Protein AF-W2HGZ8-F1 (afdb_monomer_lite)

Foldseek 3Di:
DDDDPPPPPPDPPPVVVLVVVLVVCVVVVVDVDPVRSVVVSVVVVDPDDDFDDADPPDPCRVVVLVCCCPPVVDPSPPQDDPNHRHGDD

Structure (mmCIF, N/CA/C/O backbone):
data_AF-W2HGZ8-F1
#
_entry.id   AF-W2HGZ8-F1
#
loop_
_atom_site.group_PDB
_atom_site.id
_atom_site.type_symbol
_atom_site.label_atom_id
_atom_site.label_alt_id
_atom_site.label_comp_id
_atom_site.label_asym_id
_atom_site.label_entity_id
_atom_site.label_seq_id
_atom_site.pdbx_PDB_ins_code
_atom_site.Cartn_x
_atom_site.Cartn_y
_atom_site.Cartn_z
_atom_site.occupancy
_atom_site.B_iso_or_equiv
_atom_site.auth_seq_id
_atom_site.auth_comp_id
_atom_site.auth_asym_id
_atom_site.auth_atom_id
_atom_site.pdbx_PDB_model_num
ATOM 1 N N . MET A 1 1 ? -39.292 37.664 -3.202 1.00 38.06 1 MET A N 1
ATOM 2 C CA . MET A 1 1 ? -37.882 37.461 -3.595 1.00 38.06 1 MET A CA 1
ATOM 3 C C . MET A 1 1 ? -37.251 36.520 -2.583 1.00 38.06 1 MET A C 1
ATOM 5 O O . MET A 1 1 ? -37.130 36.908 -1.431 1.00 38.06 1 MET A O 1
ATOM 9 N N . ALA A 1 2 ? -36.957 35.276 -2.961 1.00 38.44 2 ALA A N 1
ATOM 10 C CA . ALA A 1 2 ? -36.321 34.306 -2.068 1.00 38.44 2 ALA A CA 1
ATOM 11 C C . ALA A 1 2 ? -34.807 34.333 -2.311 1.00 38.44 2 ALA A C 1
ATOM 13 O O . ALA A 1 2 ? -34.341 34.052 -3.416 1.00 38.44 2 ALA A O 1
ATOM 14 N N . THR A 1 3 ? -34.046 34.737 -1.300 1.00 43.78 3 THR A N 1
ATOM 15 C CA . THR A 1 3 ? -32.586 34.783 -1.328 1.00 43.78 3 THR A CA 1
ATOM 16 C C . THR A 1 3 ? -32.029 33.362 -1.245 1.00 43.78 3 THR A C 1
ATOM 18 O O . THR A 1 3 ? -32.162 32.671 -0.240 1.00 43.78 3 THR A O 1
ATOM 21 N N . SER A 1 4 ? -31.399 32.908 -2.331 1.00 43.72 4 SER A N 1
ATOM 22 C CA . SER A 1 4 ? -30.626 31.665 -2.375 1.00 43.72 4 SER A CA 1
ATOM 23 C C . SER A 1 4 ? -29.407 31.795 -1.459 1.00 43.72 4 SER A C 1
ATOM 25 O O . SER A 1 4 ? -28.367 32.314 -1.874 1.00 43.72 4 SER A O 1
ATOM 27 N N . ILE A 1 5 ? -29.515 31.310 -0.222 1.00 50.00 5 ILE A N 1
ATOM 28 C CA . ILE A 1 5 ? -28.379 31.149 0.690 1.00 50.00 5 ILE A CA 1
ATOM 29 C C . ILE A 1 5 ? -27.473 30.066 0.093 1.00 50.00 5 ILE A C 1
ATOM 31 O O . ILE A 1 5 ? -27.688 28.870 0.281 1.00 50.00 5 ILE A O 1
ATOM 35 N N . LYS A 1 6 ? -26.457 30.475 -0.675 1.00 47.84 6 LYS A N 1
ATOM 36 C CA . LYS A 1 6 ? -25.356 29.585 -1.050 1.00 47.84 6 LYS A CA 1
ATOM 37 C C . LYS A 1 6 ? -24.613 29.254 0.239 1.00 47.84 6 LYS A C 1
ATOM 39 O O . LYS A 1 6 ? -23.809 30.056 0.701 1.00 47.84 6 LYS A O 1
ATOM 44 N N . SER A 1 7 ? -24.905 28.099 0.838 1.00 49.06 7 SER A N 1
ATOM 45 C CA . SER A 1 7 ? -24.125 27.581 1.958 1.00 49.06 7 SER A CA 1
ATOM 46 C C . SER A 1 7 ? -22.690 27.394 1.470 1.00 49.06 7 SER A C 1
ATOM 48 O O . SER A 1 7 ? -22.388 26.422 0.772 1.00 49.06 7 SER A O 1
ATOM 50 N N . SER A 1 8 ? -21.805 28.331 1.796 1.00 54.81 8 SER A N 1
ATOM 51 C CA . SER A 1 8 ? -20.367 28.131 1.695 1.00 54.81 8 SER A CA 1
ATOM 52 C C . SER A 1 8 ? -20.002 27.089 2.746 1.00 54.81 8 SER A C 1
ATOM 54 O O . SER A 1 8 ? -19.607 27.428 3.858 1.00 54.81 8 SER A O 1
ATOM 56 N N . LYS A 1 9 ? -20.232 25.807 2.442 1.00 60.97 9 LYS A N 1
ATOM 57 C CA . LYS A 1 9 ? -19.746 24.716 3.281 1.00 60.97 9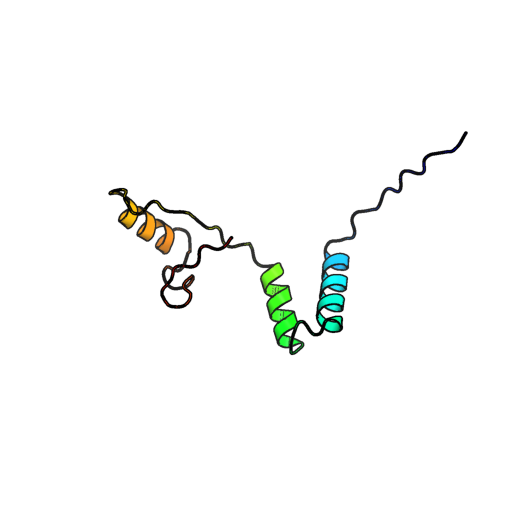 LYS A CA 1
ATOM 58 C C . LYS A 1 9 ? -18.228 24.802 3.219 1.00 60.97 9 LYS A C 1
ATOM 60 O O . LYS A 1 9 ? -17.621 24.385 2.232 1.00 60.97 9 LYS A O 1
ATOM 65 N N . THR A 1 10 ? -17.636 25.429 4.230 1.00 63.50 10 THR A N 1
ATOM 66 C CA . THR A 1 10 ? -16.202 25.386 4.484 1.00 63.50 10 THR A CA 1
ATOM 67 C C . THR A 1 10 ? -15.817 23.921 4.410 1.00 63.50 10 THR A C 1
ATOM 69 O O . THR A 1 10 ? -16.420 23.102 5.107 1.00 63.50 10 THR A O 1
ATOM 72 N N . LYS A 1 11 ? -14.909 23.567 3.493 1.00 62.12 11 LYS A N 1
ATOM 73 C CA . LYS A 1 11 ? -14.440 22.184 3.394 1.00 62.12 11 LYS A CA 1
ATOM 74 C C . LYS A 1 11 ? -13.979 21.793 4.802 1.00 62.12 11 LYS A C 1
ATOM 76 O O . LYS A 1 11 ? -13.169 22.541 5.357 1.00 62.12 11 LYS A O 1
ATOM 81 N N . PRO A 1 12 ? -14.532 20.725 5.405 1.00 65.81 12 PRO A N 1
ATOM 82 C CA . PRO A 1 12 ? -14.088 20.301 6.722 1.00 65.81 12 PRO A CA 1
ATOM 83 C C . PRO A 1 12 ? -12.574 20.133 6.669 1.00 65.81 12 PRO A C 1
ATOM 85 O O . PRO A 1 12 ? -12.036 19.674 5.654 1.00 65.81 12 PRO A O 1
ATOM 88 N N . SER A 1 13 ? -11.883 20.585 7.718 1.00 79.81 13 SER A N 1
ATOM 89 C CA . SER A 1 13 ? -10.438 20.414 7.758 1.00 79.81 13 SER A CA 1
ATOM 90 C C . SER A 1 13 ? -10.131 18.923 7.643 1.00 79.81 13 SER A C 1
ATOM 92 O O . SER A 1 13 ? -10.899 18.066 8.092 1.00 79.81 13 SER A O 1
ATOM 94 N N . LEU A 1 14 ? -9.006 18.613 7.007 1.00 77.94 14 LEU A N 1
ATOM 95 C CA . LEU A 1 14 ? -8.564 17.239 6.812 1.00 77.94 14 LEU A CA 1
ATOM 96 C C . LEU A 1 14 ? -8.504 16.469 8.149 1.00 77.94 14 LEU A C 1
ATOM 98 O O . LEU A 1 14 ? -8.721 15.262 8.180 1.00 77.94 14 LEU A O 1
ATOM 102 N N . ASP A 1 15 ? -8.262 17.168 9.254 1.00 81.12 15 ASP A N 1
ATOM 103 C CA . ASP A 1 15 ? -8.186 16.579 10.589 1.00 81.12 15 ASP A CA 1
ATOM 104 C C . ASP A 1 15 ? -9.562 16.215 11.154 1.00 81.12 15 ASP A C 1
ATOM 106 O O . ASP A 1 15 ? -9.711 15.137 11.725 1.00 81.12 15 ASP A O 1
ATOM 110 N N . VAL A 1 16 ? -10.592 17.033 10.900 1.00 84.75 16 VAL A N 1
ATOM 111 C CA . VAL A 1 16 ? -11.982 16.692 11.252 1.00 84.75 16 VAL A CA 1
ATOM 112 C C . VAL A 1 16 ? -12.425 15.444 10.493 1.00 84.75 16 VAL A C 1
ATOM 114 O O . VAL A 1 16 ? -12.998 14.535 11.084 1.00 84.75 16 VAL A O 1
ATOM 117 N N . TYR A 1 17 ? -12.092 15.351 9.202 1.00 83.31 17 TYR A N 1
ATOM 118 C CA . TYR A 1 17 ? -12.395 14.160 8.407 1.00 83.31 17 TYR A CA 1
ATOM 119 C C . TYR A 1 17 ? -11.723 12.896 8.965 1.00 83.31 17 TYR A C 1
ATOM 121 O O . TYR A 1 17 ? -12.384 11.872 9.117 1.00 83.31 17 TYR A O 1
ATOM 129 N N . LYS A 1 18 ? -10.428 12.954 9.305 1.00 83.44 18 LYS A N 1
ATOM 130 C CA . LYS A 1 18 ? -9.705 11.803 9.880 1.00 83.44 18 LYS A CA 1
ATOM 131 C C . LYS A 1 18 ? -10.309 11.342 11.195 1.00 83.44 18 LYS A C 1
ATOM 133 O O . LYS A 1 18 ? -10.382 10.142 11.437 1.00 83.44 18 LYS A O 1
ATOM 138 N N . GLN A 1 19 ? -10.711 12.288 12.039 1.00 86.94 19 GLN A N 1
ATOM 139 C CA . GLN A 1 19 ? -11.303 11.973 13.328 1.00 86.94 19 GLN A CA 1
ATOM 140 C C . GLN A 1 19 ? -12.655 11.278 13.154 1.00 86.94 19 GLN A C 1
ATOM 142 O O . GLN A 1 19 ? -12.840 10.186 13.685 1.00 86.94 19 GLN A O 1
ATOM 147 N N . SER A 1 20 ? -13.534 11.828 12.312 1.00 88.38 20 SER A N 1
ATOM 148 C CA . SER A 1 20 ? -14.816 11.192 11.989 1.00 88.38 20 SER A CA 1
ATOM 149 C C . SER A 1 20 ? -14.642 9.825 11.319 1.00 88.38 20 SER A C 1
ATOM 151 O O . SER A 1 20 ? -15.397 8.898 11.589 1.00 88.38 20 SER A O 1
ATOM 153 N N . PHE A 1 21 ? -13.626 9.664 10.467 1.00 86.31 21 PHE A N 1
ATOM 154 C CA . PHE A 1 21 ? -13.319 8.379 9.842 1.00 86.31 21 PHE A CA 1
ATOM 155 C C . PHE A 1 21 ? -12.834 7.339 10.865 1.00 86.31 21 PHE A C 1
ATOM 157 O O . PHE A 1 21 ? -13.239 6.179 10.808 1.00 86.31 21 PHE A O 1
ATOM 164 N N . ARG A 1 22 ? -12.021 7.755 11.845 1.00 88.00 22 ARG A N 1
ATOM 165 C CA . ARG A 1 22 ? -11.574 6.897 12.952 1.00 88.00 22 ARG A CA 1
ATOM 166 C C . ARG A 1 22 ? -12.750 6.432 13.816 1.00 88.00 22 ARG A C 1
ATOM 168 O O . ARG A 1 22 ? -12.783 5.270 14.209 1.00 88.00 22 ARG A O 1
ATOM 175 N N . GLU A 1 23 ? -13.698 7.321 14.096 1.00 88.00 23 GLU A N 1
ATOM 176 C CA . GLU A 1 23 ? -14.922 7.009 14.848 1.00 88.00 23 GLU A CA 1
ATOM 177 C C . GLU A 1 23 ? -15.809 6.022 14.084 1.00 88.00 23 GLU A C 1
ATOM 179 O O . GLU A 1 23 ? -16.173 4.983 14.629 1.00 88.00 23 GLU A O 1
ATOM 184 N N . TYR A 1 24 ? -16.038 6.266 12.793 1.00 88.62 24 TYR A N 1
ATOM 185 C CA . TYR A 1 24 ? -16.795 5.359 11.931 1.00 88.62 24 TYR A CA 1
ATOM 186 C C . TYR A 1 24 ? -16.216 3.935 11.905 1.00 88.62 24 TYR A C 1
ATOM 188 O O . TYR A 1 24 ? -16.955 2.958 12.026 1.00 88.62 24 TYR A O 1
ATOM 196 N N . LEU A 1 25 ? -14.892 3.797 11.773 1.00 86.12 25 LEU A N 1
ATOM 197 C CA . LEU A 1 25 ? -14.237 2.484 11.753 1.00 86.12 25 LEU A CA 1
ATOM 198 C C . LEU A 1 25 ? -14.373 1.726 13.078 1.00 86.12 25 LEU A C 1
ATOM 200 O O . LEU A 1 25 ? -14.462 0.500 13.065 1.00 86.12 25 LEU A O 1
ATOM 204 N N . ARG A 1 26 ? -14.410 2.443 14.207 1.00 85.50 26 ARG A N 1
ATOM 205 C CA . ARG A 1 26 ? -14.676 1.840 15.520 1.00 85.50 26 ARG A CA 1
ATOM 206 C C . ARG A 1 26 ? -16.132 1.409 15.656 1.00 85.50 26 ARG A C 1
ATOM 208 O O . ARG A 1 26 ? -16.390 0.313 16.132 1.00 85.50 26 ARG A O 1
ATOM 215 N N . GLU A 1 27 ? -17.077 2.248 15.240 1.00 88.50 27 GLU A N 1
ATOM 216 C CA . GLU A 1 27 ? -18.514 1.957 15.363 1.00 88.50 27 GLU A CA 1
ATOM 217 C C . GLU A 1 27 ? -18.979 0.819 14.449 1.00 88.50 27 GLU A C 1
ATOM 219 O O . GLU A 1 27 ? -19.940 0.122 14.764 1.00 88.50 27 GLU A O 1
ATOM 224 N N . THR A 1 28 ? -18.300 0.621 13.320 1.00 87.75 28 THR A N 1
ATOM 225 C CA . THR A 1 28 ? -18.616 -0.443 12.355 1.00 87.75 28 THR A CA 1
ATOM 226 C C . THR A 1 28 ? -17.916 -1.769 12.638 1.00 87.75 28 THR A C 1
ATOM 228 O O . THR A 1 28 ? -18.087 -2.705 11.860 1.00 87.75 28 THR A O 1
ATOM 231 N N . ASP A 1 29 ? -17.139 -1.855 13.724 1.00 82.06 29 ASP A N 1
ATOM 232 C CA . ASP A 1 29 ? -16.338 -3.033 14.091 1.00 82.06 29 ASP A CA 1
ATOM 233 C C . ASP A 1 29 ? -15.428 -3.510 12.934 1.00 82.06 29 ASP A C 1
ATOM 235 O O . ASP A 1 29 ? -15.120 -4.690 12.767 1.00 82.06 29 ASP A O 1
ATOM 239 N N . ALA A 1 30 ? -15.008 -2.563 12.083 1.00 84.31 30 ALA A N 1
ATOM 240 C CA . ALA A 1 30 ? -14.202 -2.824 10.890 1.00 84.31 30 ALA A CA 1
ATOM 241 C C . ALA A 1 30 ? -12.736 -3.158 11.222 1.00 84.31 30 ALA A C 1
ATOM 243 O O . ALA A 1 30 ? -11.975 -3.570 10.346 1.00 84.31 30 ALA A O 1
ATO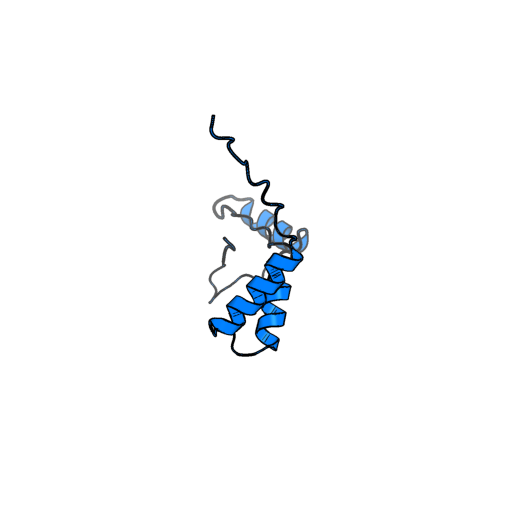M 244 N N . VAL A 1 31 ? -12.336 -2.953 12.477 1.00 85.81 31 VAL A N 1
ATOM 245 C CA . VAL A 1 31 ? -10.989 -3.160 13.013 1.00 85.81 31 VAL A CA 1
ATOM 246 C C . VAL A 1 31 ? -11.096 -3.887 14.343 1.00 85.81 31 VAL A C 1
ATOM 248 O O . VAL A 1 31 ? -11.931 -3.543 15.173 1.00 85.81 31 VAL A O 1
ATOM 251 N N . LYS A 1 32 ? -10.229 -4.877 14.549 1.00 82.00 32 LYS A N 1
ATOM 252 C CA . LYS A 1 32 ? -10.271 -5.774 15.712 1.00 82.00 32 LYS A CA 1
ATOM 253 C C . LYS A 1 32 ? -9.828 -5.094 16.997 1.00 82.00 32 LYS A C 1
ATOM 255 O O . LYS A 1 32 ? -10.301 -5.439 18.075 1.00 82.00 32 LYS A O 1
ATOM 260 N N . ASP A 1 33 ? -8.860 -4.190 16.887 1.00 87.75 33 ASP A N 1
ATOM 261 C CA . ASP A 1 33 ? -8.286 -3.486 18.022 1.00 87.75 33 ASP A CA 1
ATOM 262 C C . ASP A 1 33 ? -7.771 -2.091 17.638 1.00 87.75 33 ASP A C 1
ATOM 264 O O . ASP A 1 33 ? -7.697 -1.686 16.473 1.00 87.75 33 ASP A O 1
ATOM 268 N N . GLU A 1 34 ? -7.401 -1.331 18.663 1.00 85.56 34 GLU A N 1
ATOM 269 C CA . GLU A 1 34 ? -6.907 0.032 18.512 1.00 85.56 34 GLU A CA 1
ATOM 270 C C . GLU A 1 34 ? -5.539 0.107 17.809 1.00 85.56 34 GLU A C 1
ATOM 272 O O . GLU A 1 34 ? -5.230 1.109 17.161 1.00 85.56 34 GLU A O 1
ATOM 277 N N . THR A 1 35 ? -4.754 -0.972 17.858 1.00 88.38 35 THR A N 1
ATOM 278 C CA . THR A 1 35 ? -3.443 -1.059 17.197 1.00 88.38 35 THR A CA 1
ATOM 279 C C . THR A 1 35 ? -3.604 -1.198 15.683 1.00 88.38 35 THR A C 1
ATOM 281 O O . THR A 1 35 ? -2.855 -0.596 14.908 1.00 88.38 35 THR A O 1
ATOM 284 N N . GLU A 1 36 ? -4.576 -1.991 15.237 1.00 86.19 36 GLU A N 1
ATOM 285 C CA . GLU A 1 36 ? -4.936 -2.154 13.830 1.00 86.19 36 GLU A CA 1
ATOM 286 C C . GLU A 1 36 ? -5.459 -0.839 13.245 1.00 86.19 36 GLU A C 1
ATOM 288 O O . GLU A 1 36 ? -5.036 -0.428 12.161 1.00 86.19 36 GLU A O 1
ATOM 293 N N . LEU A 1 37 ? -6.285 -0.124 14.010 1.00 87.81 37 LEU A N 1
ATOM 294 C CA . LEU A 1 37 ? -6.781 1.198 13.638 1.00 87.81 37 LEU A CA 1
ATOM 295 C C . LEU A 1 37 ? -5.646 2.213 13.457 1.00 87.81 37 LEU A C 1
ATOM 297 O O . LEU A 1 37 ? -5.631 2.943 12.467 1.00 87.81 37 LEU A O 1
ATOM 301 N N . GLU A 1 38 ? -4.672 2.256 14.368 1.00 86.06 38 GLU A N 1
ATOM 302 C CA . GLU A 1 38 ? -3.517 3.150 14.221 1.00 86.06 38 GLU A CA 1
ATOM 303 C C . GLU A 1 38 ? -2.665 2.816 12.996 1.00 86.06 38 GLU A C 1
ATOM 305 O O . GLU A 1 38 ? -2.251 3.725 12.271 1.00 86.06 38 GLU A O 1
ATOM 310 N N . LYS A 1 39 ? -2.443 1.526 12.715 1.00 84.81 39 LYS A N 1
ATOM 311 C CA . LYS A 1 39 ? -1.734 1.091 11.502 1.00 84.81 39 LYS A CA 1
ATOM 312 C C . LYS A 1 39 ? -2.477 1.509 10.237 1.00 84.81 39 LYS A C 1
ATOM 314 O O . LYS A 1 39 ? -1.849 2.016 9.310 1.00 84.81 39 LYS A O 1
ATOM 319 N N . LEU A 1 40 ? -3.796 1.338 10.203 1.00 84.12 40 LEU A N 1
ATOM 320 C CA . LEU A 1 40 ? -4.620 1.699 9.052 1.00 84.12 40 LEU A CA 1
ATOM 321 C C . LEU A 1 40 ? -4.658 3.214 8.831 1.00 84.12 40 LEU A C 1
ATOM 323 O O . LEU A 1 40 ? -4.468 3.680 7.707 1.00 84.12 40 LEU A O 1
ATOM 327 N N . MET A 1 41 ? -4.818 3.991 9.904 1.00 85.06 41 MET A N 1
ATOM 328 C CA . MET A 1 41 ? -4.726 5.448 9.831 1.00 85.06 41 MET A CA 1
ATOM 329 C C . MET A 1 41 ? -3.347 5.886 9.335 1.00 85.06 41 MET A C 1
ATOM 331 O O . MET A 1 41 ? -3.262 6.763 8.481 1.00 85.06 41 MET A O 1
ATOM 335 N N . LYS A 1 42 ? -2.269 5.245 9.796 1.00 83.69 42 LYS A N 1
ATOM 336 C CA . LYS A 1 42 ? -0.911 5.527 9.318 1.00 83.69 42 LYS A CA 1
ATOM 337 C C . LYS A 1 42 ? -0.742 5.218 7.825 1.00 83.69 42 LYS A C 1
ATOM 339 O O . LYS A 1 42 ? -0.185 6.050 7.118 1.00 83.69 42 LYS A O 1
ATOM 344 N N . LEU A 1 43 ? -1.275 4.099 7.330 1.00 77.94 43 LEU A N 1
ATOM 345 C CA . LEU A 1 43 ? -1.251 3.756 5.900 1.00 77.94 43 LEU A CA 1
ATOM 346 C C . LEU A 1 43 ? -2.002 4.778 5.036 1.00 77.94 43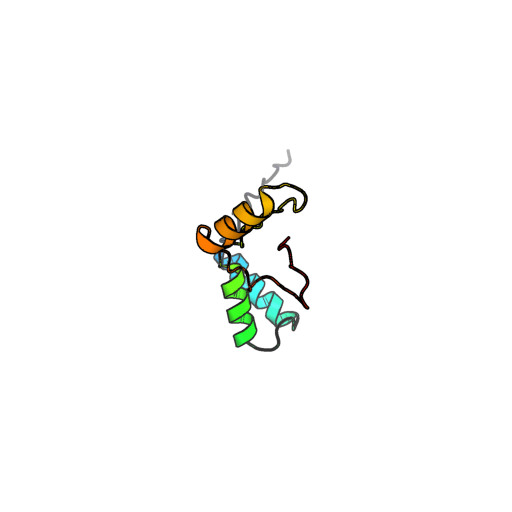 LEU A C 1
ATOM 348 O O . LEU A 1 43 ? -1.530 5.120 3.958 1.00 77.94 43 LEU A O 1
ATOM 352 N N . LEU A 1 44 ? -3.127 5.320 5.514 1.00 76.69 44 LEU A N 1
ATOM 353 C CA . LEU A 1 44 ? -3.863 6.388 4.814 1.00 76.69 44 LEU A CA 1
ATOM 354 C C . LEU A 1 44 ? -3.055 7.684 4.661 1.00 76.69 44 LEU A C 1
ATOM 356 O O . LEU A 1 44 ? -3.363 8.508 3.801 1.00 76.69 44 LEU A O 1
ATOM 360 N N . HIS A 1 45 ? -2.051 7.879 5.512 1.00 72.62 45 HIS A N 1
ATOM 361 C CA . HIS A 1 45 ? -1.145 9.020 5.475 1.00 72.62 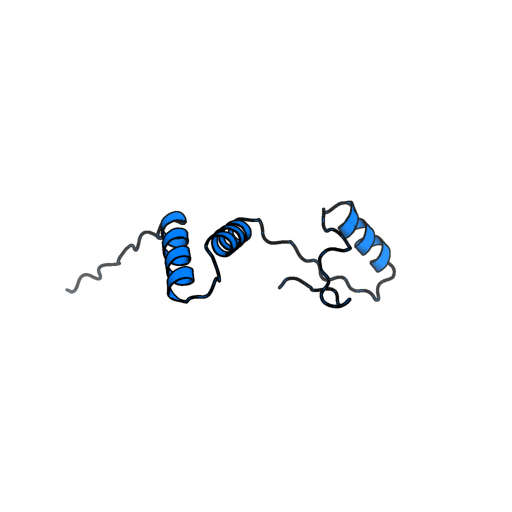45 HIS A CA 1
ATOM 362 C C . HIS A 1 45 ? 0.117 8.783 4.651 1.00 72.62 45 HIS A C 1
ATOM 364 O O . HIS A 1 45 ? 0.803 9.749 4.305 1.00 72.62 45 HIS A O 1
ATOM 370 N N . GLU A 1 46 ? 0.448 7.526 4.365 1.00 71.50 46 GLU A N 1
ATOM 371 C CA . GLU A 1 46 ? 1.593 7.198 3.534 1.00 71.50 46 GLU A CA 1
ATOM 372 C C . GLU A 1 46 ? 1.299 7.571 2.071 1.00 71.50 46 GLU A C 1
ATOM 374 O O . GLU A 1 46 ? 0.158 7.471 1.609 1.00 71.50 46 GLU A O 1
ATOM 379 N N . PRO A 1 47 ? 2.307 8.055 1.322 1.00 67.19 47 PRO A N 1
ATOM 380 C CA . PRO A 1 47 ? 2.131 8.317 -0.096 1.00 67.19 47 PRO A CA 1
ATOM 381 C C . PRO A 1 47 ? 1.704 7.026 -0.798 1.00 67.19 47 PRO A C 1
ATOM 383 O O . PRO A 1 47 ? 2.292 5.967 -0.576 1.00 67.19 47 PRO A O 1
ATOM 386 N N . LEU A 1 48 ? 0.687 7.123 -1.659 1.00 65.19 48 LEU A N 1
ATOM 387 C CA . LEU A 1 48 ? 0.232 5.978 -2.440 1.00 65.19 48 LEU A CA 1
ATOM 388 C C . LEU A 1 48 ? 1.406 5.412 -3.256 1.00 65.19 48 LEU A C 1
ATOM 390 O O . LEU A 1 48 ? 2.143 6.189 -3.878 1.00 65.19 48 LEU A O 1
ATOM 394 N N . PRO A 1 49 ? 1.597 4.082 -3.279 1.00 67.19 49 PRO A N 1
ATOM 395 C CA . PRO A 1 49 ? 2.628 3.482 -4.109 1.00 67.19 49 PRO A CA 1
ATOM 396 C C . PRO A 1 49 ? 2.347 3.798 -5.582 1.00 67.19 49 PRO A C 1
ATOM 398 O O . PRO A 1 49 ? 1.219 3.665 -6.052 1.00 67.19 49 PRO A O 1
ATOM 401 N N . VAL A 1 50 ? 3.374 4.224 -6.321 1.00 68.75 50 VAL A N 1
ATOM 402 C CA . VAL A 1 50 ? 3.254 4.459 -7.766 1.00 68.75 50 VAL A CA 1
ATOM 403 C C . VAL A 1 50 ? 3.442 3.138 -8.505 1.00 68.75 50 VAL A C 1
ATOM 405 O O . VAL A 1 50 ? 4.497 2.515 -8.432 1.00 68.75 50 VAL A O 1
ATOM 408 N N . SER A 1 51 ? 2.427 2.721 -9.252 1.00 68.94 51 SER A N 1
ATOM 409 C CA . SER A 1 51 ? 2.433 1.455 -9.988 1.00 68.94 51 SER A CA 1
ATOM 410 C C . SER A 1 51 ? 2.771 1.672 -11.460 1.00 68.94 51 SER A C 1
ATOM 412 O O . SER A 1 51 ? 2.240 2.579 -12.100 1.00 68.94 51 SER A O 1
ATOM 414 N N . PHE A 1 52 ? 3.605 0.804 -12.037 1.00 71.19 52 PHE A N 1
ATOM 415 C CA . PHE A 1 52 ? 3.919 0.822 -13.469 1.00 71.19 52 PHE A CA 1
ATOM 416 C C . PHE A 1 52 ? 3.464 -0.473 -14.134 1.00 71.19 52 PHE A C 1
ATOM 418 O O . PHE A 1 52 ? 3.937 -1.558 -13.797 1.00 71.19 52 PHE A O 1
ATOM 425 N N . ARG A 1 53 ? 2.595 -0.367 -15.143 1.00 78.94 53 ARG A N 1
ATOM 426 C CA . ARG A 1 53 ? 2.246 -1.513 -15.986 1.00 78.94 53 ARG A CA 1
ATOM 427 C C . ARG A 1 53 ? 3.325 -1.721 -17.041 1.00 78.94 53 ARG A C 1
ATOM 429 O O . ARG A 1 53 ? 3.531 -0.871 -17.905 1.00 78.94 53 ARG A O 1
ATOM 436 N N . LEU A 1 54 ? 3.977 -2.877 -16.999 1.00 78.88 54 LEU A N 1
ATOM 437 C CA . LEU A 1 54 ? 5.076 -3.207 -17.899 1.00 78.88 54 LEU A CA 1
ATOM 438 C C . LEU A 1 54 ? 4.634 -4.238 -18.943 1.00 78.88 54 LEU A C 1
ATOM 440 O O . LEU A 1 54 ? 4.036 -5.260 -18.615 1.00 78.88 54 LEU A O 1
ATOM 444 N N . ASN A 1 55 ? 4.917 -3.968 -20.219 1.00 84.00 55 ASN A N 1
ATOM 445 C CA . ASN A 1 55 ? 4.657 -4.925 -21.292 1.00 84.00 55 ASN A CA 1
ATOM 446 C C . ASN A 1 55 ? 5.809 -5.936 -21.380 1.00 84.00 55 ASN A C 1
ATOM 448 O O . ASN A 1 55 ? 6.893 -5.600 -21.855 1.00 84.00 55 ASN A O 1
ATOM 452 N N . LEU A 1 56 ? 5.554 -7.170 -20.941 1.00 82.88 56 LEU A N 1
ATOM 453 C CA . LEU A 1 56 ? 6.561 -8.231 -20.833 1.00 82.88 56 LEU A CA 1
ATOM 454 C C . LEU A 1 56 ? 7.027 -8.797 -22.184 1.00 82.88 56 LEU A C 1
ATOM 456 O O . LEU A 1 56 ? 8.071 -9.434 -22.240 1.00 82.88 56 LEU A O 1
ATOM 460 N N . HIS A 1 57 ? 6.300 -8.547 -23.276 1.00 87.94 57 HIS A N 1
ATOM 461 C CA . HIS A 1 57 ? 6.650 -9.069 -24.605 1.00 87.94 57 HIS A CA 1
ATOM 462 C C . HIS A 1 57 ? 7.692 -8.220 -25.344 1.00 87.94 57 HIS A C 1
ATOM 464 O O . HIS A 1 57 ? 8.094 -8.556 -26.458 1.00 87.94 57 HIS A O 1
ATOM 470 N N . ARG A 1 58 ? 8.109 -7.085 -24.772 1.00 87.31 58 ARG A N 1
ATOM 471 C CA . ARG A 1 58 ? 9.127 -6.219 -25.375 1.00 87.31 58 ARG A CA 1
ATOM 472 C C . ARG A 1 58 ? 10.531 -6.679 -24.960 1.00 87.31 58 ARG A C 1
ATOM 474 O O . ARG A 1 58 ? 10.722 -7.031 -23.800 1.00 87.31 58 ARG A O 1
ATOM 481 N N . PRO A 1 59 ? 11.530 -6.597 -25.856 1.00 86.88 59 PRO A N 1
ATOM 482 C CA . PRO A 1 59 ? 12.906 -7.016 -25.560 1.00 86.88 59 PRO A CA 1
ATOM 483 C C . PRO A 1 59 ? 13.526 -6.258 -24.373 1.00 86.88 59 PRO A C 1
ATOM 485 O O . PRO A 1 59 ? 14.332 -6.805 -23.630 1.00 86.88 59 PRO A O 1
ATOM 488 N N . ASP A 1 60 ? 13.083 -5.023 -24.135 1.00 87.00 60 ASP A N 1
ATOM 489 C CA . ASP A 1 60 ? 13.565 -4.172 -23.045 1.00 87.00 60 ASP A CA 1
ATOM 490 C C . ASP A 1 60 ? 12.904 -4.446 -21.682 1.00 87.00 60 ASP A C 1
ATOM 492 O O . ASP A 1 60 ? 13.251 -3.796 -20.690 1.00 87.00 60 ASP A O 1
ATOM 496 N N . ALA A 1 61 ? 11.952 -5.382 -21.605 1.00 85.81 61 ALA A N 1
ATOM 497 C CA . ALA A 1 61 ? 11.141 -5.594 -20.410 1.00 85.81 61 ALA A CA 1
ATOM 498 C C . ALA A 1 61 ? 11.978 -5.955 -19.172 1.00 85.81 61 ALA A C 1
ATOM 500 O O . ALA A 1 61 ? 11.775 -5.378 -18.101 1.00 85.81 61 ALA A O 1
ATOM 501 N N . SER A 1 62 ? 12.963 -6.843 -19.327 1.00 84.19 62 SER A N 1
ATOM 502 C CA . SER A 1 62 ? 13.852 -7.265 -18.236 1.00 84.19 62 SER A CA 1
ATOM 503 C C . SER A 1 62 ? 14.677 -6.0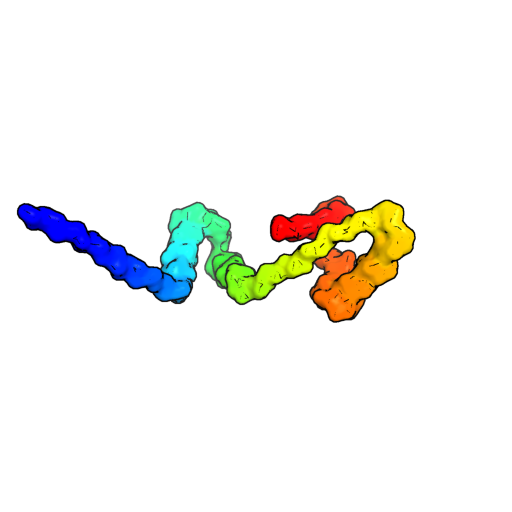98 -17.687 1.00 84.19 62 SER A C 1
ATOM 505 O O . SER A 1 62 ? 14.739 -5.898 -16.476 1.00 84.19 62 SER A O 1
ATOM 507 N N . ARG A 1 63 ? 15.225 -5.259 -18.57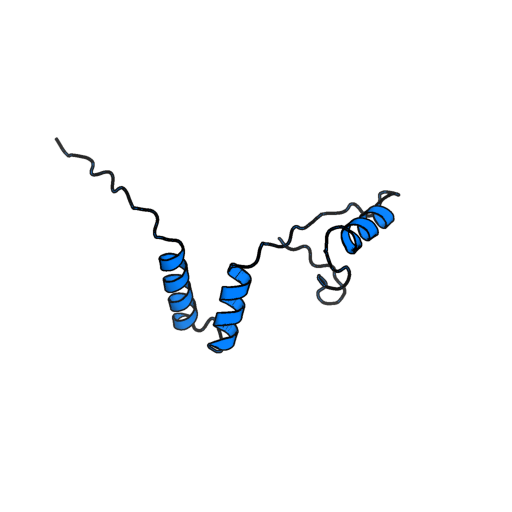8 1.00 85.75 63 ARG A N 1
ATOM 508 C CA . ARG A 1 63 ? 16.006 -4.068 -18.210 1.00 85.75 63 ARG A CA 1
ATOM 509 C C . ARG A 1 63 ? 15.154 -3.029 -17.479 1.00 85.75 63 ARG A C 1
ATOM 511 O O . ARG A 1 63 ? 15.617 -2.399 -16.530 1.00 85.75 63 ARG A O 1
ATOM 518 N N . LEU A 1 64 ? 13.916 -2.816 -17.929 1.00 82.56 64 LEU A N 1
ATOM 519 C CA . LEU A 1 64 ? 12.985 -1.885 -17.284 1.00 82.56 64 LEU A CA 1
ATOM 520 C C . LEU A 1 64 ? 12.564 -2.380 -15.898 1.00 82.56 64 LEU A C 1
ATOM 522 O O . LEU A 1 64 ? 12.559 -1.586 -14.961 1.00 82.56 64 LEU A O 1
ATOM 526 N N . LYS A 1 65 ? 12.281 -3.680 -15.752 1.00 81.69 65 LYS A N 1
ATOM 527 C CA . LYS A 1 65 ? 11.955 -4.300 -14.461 1.00 81.69 65 LYS A CA 1
ATOM 528 C C . LYS A 1 65 ? 13.084 -4.099 -13.444 1.00 81.69 65 LYS A C 1
ATOM 530 O O . LYS A 1 65 ? 12.827 -3.656 -12.330 1.00 81.69 65 LYS A O 1
ATOM 535 N N . GLU A 1 66 ? 14.328 -4.349 -13.848 1.00 81.19 66 GLU A N 1
ATOM 536 C CA . GLU A 1 66 ? 15.508 -4.174 -12.993 1.00 81.19 66 GLU A CA 1
ATOM 537 C C . GLU A 1 66 ? 15.717 -2.710 -12.575 1.00 81.19 66 GLU A C 1
ATOM 539 O O . GLU A 1 66 ? 15.964 -2.417 -11.404 1.00 81.19 66 GLU A O 1
ATOM 544 N N . ARG A 1 67 ? 15.555 -1.763 -13.507 1.00 78.81 67 ARG A N 1
ATOM 545 C CA . ARG A 1 67 ? 15.678 -0.326 -13.210 1.00 78.81 67 ARG A CA 1
ATOM 546 C C . ARG A 1 67 ? 14.572 0.190 -12.291 1.00 78.81 67 ARG A C 1
ATOM 548 O O . ARG A 1 67 ? 14.858 1.014 -11.424 1.00 78.81 67 ARG A O 1
ATOM 555 N N . LEU A 1 68 ? 13.336 -0.275 -12.472 1.00 74.69 68 LEU A N 1
ATOM 556 C CA . LEU A 1 68 ? 12.211 0.078 -11.601 1.00 74.69 68 LEU A CA 1
ATOM 557 C C . LEU A 1 68 ? 12.428 -0.457 -10.180 1.00 74.69 68 LEU A C 1
ATOM 559 O O . LEU A 1 68 ? 12.178 0.265 -9.217 1.00 74.69 68 LEU A O 1
ATOM 563 N N . ALA A 1 69 ? 12.971 -1.670 -10.062 1.00 71.75 69 ALA A N 1
ATOM 564 C CA . ALA A 1 69 ? 13.257 -2.292 -8.776 1.00 71.75 69 ALA A CA 1
ATOM 565 C C . ALA A 1 69 ? 14.397 -1.612 -8.000 1.00 71.75 69 ALA A C 1
ATOM 567 O O . ALA A 1 69 ? 14.303 -1.393 -6.796 1.00 71.75 69 ALA A O 1
ATOM 568 N N . THR A 1 70 ? 15.484 -1.263 -8.691 1.00 65.75 70 THR A N 1
ATOM 569 C CA . THR A 1 70 ? 16.726 -0.796 -8.048 1.00 65.75 70 THR A CA 1
ATOM 570 C C . THR A 1 70 ? 16.804 0.720 -7.890 1.00 65.75 70 THR A C 1
ATOM 572 O O . THR A 1 70 ? 17.330 1.206 -6.892 1.00 65.75 70 THR A O 1
ATOM 575 N N . LYS A 1 71 ? 16.296 1.489 -8.865 1.00 57.38 71 LYS A N 1
ATOM 576 C CA . LYS A 1 71 ? 16.493 2.948 -8.925 1.00 57.38 71 LYS A CA 1
ATOM 577 C C . LYS A 1 71 ? 15.280 3.754 -8.460 1.00 57.38 71 LYS A C 1
ATOM 579 O O . LYS A 1 71 ? 15.453 4.886 -8.022 1.00 57.38 71 LYS A O 1
ATOM 584 N N . LEU A 1 72 ? 14.071 3.194 -8.555 1.00 57.47 72 LEU A N 1
ATOM 585 C CA . LEU A 1 72 ? 12.814 3.886 -8.230 1.00 57.47 72 LEU A CA 1
ATOM 586 C C . LEU A 1 72 ? 12.163 3.402 -6.921 1.00 57.47 72 LEU A C 1
ATOM 588 O O . LEU A 1 72 ? 11.026 3.760 -6.649 1.00 57.47 72 LEU A O 1
ATOM 592 N N . GLN A 1 73 ? 12.906 2.663 -6.087 1.00 53.56 73 GLN A N 1
ATOM 593 C CA . GLN A 1 73 ? 12.483 2.213 -4.750 1.00 53.56 73 GLN A CA 1
ATOM 594 C C . GLN A 1 73 ? 11.214 1.337 -4.729 1.00 53.56 73 GLN A C 1
ATOM 596 O O . GLN A 1 73 ? 10.466 1.366 -3.755 1.00 53.56 73 GLN A O 1
ATOM 601 N N . PHE A 1 74 ? 10.979 0.511 -5.755 1.00 57.56 74 PHE A N 1
ATOM 602 C CA . PHE A 1 74 ? 9.956 -0.538 -5.687 1.00 57.56 74 PHE A CA 1
ATOM 603 C C . PHE A 1 74 ? 10.615 -1.875 -5.355 1.00 57.56 74 PHE A C 1
ATOM 605 O O . PHE A 1 74 ? 11.190 -2.494 -6.248 1.00 57.56 74 PHE A O 1
ATOM 612 N N . PRO A 1 75 ? 10.574 -2.339 -4.096 1.00 56.16 75 PRO A N 1
ATOM 613 C CA . PRO A 1 75 ? 11.142 -3.634 -3.743 1.00 56.16 75 PRO A CA 1
ATOM 614 C C . PRO A 1 75 ? 10.489 -4.740 -4.591 1.00 56.16 75 PRO A C 1
ATOM 616 O O . PRO A 1 75 ? 9.269 -4.924 -4.582 1.00 56.16 75 PRO A O 1
ATOM 619 N N . SER A 1 76 ? 11.314 -5.422 -5.395 1.00 53.94 76 SER A N 1
ATOM 620 C CA . SER A 1 76 ? 10.895 -6.372 -6.441 1.00 53.94 76 SER A CA 1
ATOM 621 C C . SER A 1 76 ? 10.241 -7.645 -5.916 1.00 53.94 76 SER A C 1
ATOM 623 O O . SER A 1 76 ? 9.824 -8.479 -6.710 1.00 53.94 76 SER A O 1
ATOM 625 N N . ASP A 1 77 ? 10.214 -7.806 -4.604 1.00 59.16 77 ASP A N 1
ATOM 626 C CA . ASP A 1 77 ? 9.754 -8.939 -3.812 1.00 59.16 77 ASP A CA 1
ATOM 627 C C . ASP A 1 77 ? 8.487 -8.611 -3.000 1.00 59.16 77 ASP A C 1
ATOM 629 O O . ASP A 1 77 ? 7.879 -9.505 -2.417 1.00 59.16 77 ASP A O 1
ATOM 633 N N . LYS A 1 78 ? 8.058 -7.340 -2.963 1.00 54.31 78 LYS A N 1
ATOM 634 C CA . LYS A 1 78 ? 7.097 -6.854 -1.958 1.00 54.31 78 LYS A CA 1
ATOM 635 C C . LYS A 1 78 ? 5.641 -6.759 -2.424 1.00 54.31 78 LYS A C 1
ATOM 637 O O . LYS A 1 78 ? 4.755 -6.607 -1.591 1.00 54.31 78 LYS A O 1
ATOM 642 N N . TYR A 1 79 ? 5.373 -6.869 -3.725 1.00 57.81 79 TYR A N 1
ATOM 643 C CA . TYR A 1 79 ? 4.021 -6.752 -4.293 1.00 57.81 79 TYR A CA 1
ATOM 644 C C . TYR A 1 79 ? 3.567 -8.059 -4.956 1.00 57.81 79 TYR A C 1
ATOM 646 O O . TYR A 1 79 ? 3.262 -8.096 -6.147 1.00 57.81 79 TYR A O 1
ATOM 654 N N . PHE A 1 80 ? 3.538 -9.146 -4.182 1.00 55.38 80 PHE A N 1
ATOM 655 C CA . PHE A 1 80 ? 3.032 -10.452 -4.617 1.00 55.38 80 PHE A CA 1
ATOM 656 C C . PHE A 1 80 ? 1.994 -10.982 -3.629 1.00 55.38 80 PHE A C 1
ATOM 658 O O . PHE A 1 80 ? 2.172 -10.884 -2.416 1.00 55.38 80 PHE A O 1
ATOM 665 N N . HIS A 1 81 ? 0.929 -11.586 -4.150 1.00 48.28 81 HIS A N 1
ATOM 666 C CA . HIS A 1 81 ? -0.013 -12.393 -3.382 1.00 48.28 81 HIS A CA 1
ATOM 667 C C . HIS A 1 81 ? -0.056 -13.784 -4.012 1.00 48.28 81 HIS A C 1
ATOM 669 O O . HIS A 1 81 ? -0.462 -13.925 -5.161 1.00 48.28 81 HIS A O 1
ATOM 675 N N . GLY A 1 82 ? 0.415 -14.801 -3.283 1.00 48.12 82 GLY A N 1
ATOM 676 C CA . GLY A 1 82 ? 0.454 -16.183 -3.775 1.00 48.12 82 GLY A CA 1
ATOM 677 C C . GLY A 1 82 ? 1.227 -16.347 -5.089 1.00 48.12 82 GLY A C 1
ATOM 678 O O . GLY A 1 82 ? 0.693 -16.917 -6.030 1.00 48.12 82 GLY A O 1
ATOM 679 N N . GLU A 1 83 ? 2.439 -15.786 -5.180 1.00 56.66 83 GLU A N 1
ATOM 680 C CA . GLU A 1 83 ? 3.290 -15.746 -6.393 1.00 56.66 83 GLU A CA 1
ATOM 681 C C . GLU A 1 83 ? 2.738 -14.938 -7.582 1.00 56.66 83 GLU A C 1
ATOM 683 O O . GLU A 1 83 ? 3.432 -14.745 -8.583 1.00 56.66 83 GLU A O 1
ATOM 688 N N . ILE A 1 84 ? 1.535 -14.376 -7.465 1.00 54.94 84 ILE A N 1
ATOM 689 C CA . ILE A 1 84 ? 0.950 -13.509 -8.484 1.00 54.94 84 ILE A CA 1
ATOM 690 C C . ILE A 1 84 ? 1.346 -12.059 -8.171 1.00 54.94 84 ILE A C 1
ATOM 692 O O . ILE A 1 84 ? 1.069 -11.583 -7.065 1.00 54.94 84 ILE A O 1
ATOM 696 N N . PRO A 1 85 ? 1.989 -11.334 -9.107 1.00 58.31 85 PRO A N 1
ATOM 697 C CA . PRO A 1 85 ? 2.304 -9.925 -8.913 1.00 58.31 85 PRO A CA 1
ATOM 698 C C . PRO A 1 85 ? 1.005 -9.128 -8.777 1.00 58.31 85 PRO A C 1
ATOM 700 O O . PRO A 1 85 ? 0.170 -9.107 -9.685 1.00 58.31 85 PRO A O 1
ATOM 703 N N . VAL A 1 86 ? 0.832 -8.477 -7.631 1.00 52.72 86 VAL A N 1
ATOM 704 C CA . VAL A 1 86 ? -0.304 -7.596 -7.374 1.00 52.72 86 VAL A CA 1
ATOM 705 C C . VAL A 1 86 ? 0.054 -6.241 -7.960 1.00 52.72 86 VAL A C 1
ATOM 707 O O . VAL A 1 86 ? 0.936 -5.556 -7.449 1.00 52.72 86 VAL A O 1
ATOM 710 N N . ASN A 1 87 ? -0.626 -5.848 -9.034 1.00 43.00 87 ASN A N 1
ATOM 711 C CA . ASN A 1 87 ? -0.671 -4.441 -9.414 1.00 43.00 87 ASN A CA 1
ATOM 712 C C . ASN A 1 87 ? -1.511 -3.717 -8.354 1.00 43.00 87 ASN A C 1
ATOM 714 O O . ASN A 1 87 ? -2.682 -4.074 -8.197 1.00 43.00 87 ASN A O 1
ATOM 718 N N . PRO A 1 88 ? -0.971 -2.723 -7.634 1.00 41.12 88 PRO A N 1
ATOM 719 C CA . PRO A 1 88 ? -1.825 -1.816 -6.882 1.00 41.12 88 PRO A CA 1
ATOM 720 C C . PRO A 1 88 ? -2.784 -1.115 -7.866 1.00 41.12 88 PRO A C 1
ATOM 722 O O . PRO A 1 88 ? -2.362 -0.867 -9.004 1.00 41.12 88 PRO A O 1
ATOM 725 N N . PRO A 1 89 ? -4.047 -0.858 -7.467 1.00 44.03 89 PRO A N 1
ATOM 726 C CA . PRO A 1 89 ? -5.053 -0.215 -8.316 1.00 44.03 89 PRO A CA 1
ATOM 727 C C . PRO A 1 89 ? -4.591 1.132 -8.885 1.00 44.03 89 PRO A C 1
ATOM 729 O O . PRO A 1 89 ? -3.777 1.816 -8.223 1.00 44.03 89 PRO A O 1
#

pLDDT: mean 71.45, std 15.45, range [38.06, 88.62]

Sequence (89 aa):
MATSIKSSKTKPSLDVYKQSFREYLRETDAVKDETELEKLMKLLHEPLPVSFRLNLHRPDASRLKERLATKLQFPSDKYFHGEIPVNPP

Secondary structure (DSSP, 8-state):
---------PPPPHHHHHHHHHHHHHHTT-SSSHHHHHHHHHHHHSPPPPP----TTSTTHHHHHHHHHHHS---TTSSEETTEE----

Radius of gyration: 21.34 Å; chains: 1; bounding box: 55×54×44 Å

Organism: Phytophthora nicotianae (NCBI:txid4792)